Protein AF-A0A7X8KS10-F1 (afdb_monomer_lite)

Radius of gyration: 19.23 Å; chains: 1; bounding box: 60×36×43 Å

Sequence (120 aa):
NTGLTEDELAFYDALAENESAKEIMGDDILKQIARDLTEAIRKNLSIDWSIRASVQAKMKMIIKRLLKHYGYPPDKTPKAVEIVMEQAKLMCQNESSGVRYQYQLVKEELPKVAEKRENI

Structure (mmCIF, N/CA/C/O backbone):
data_AF-A0A7X8KS10-F1
#
_entry.id   AF-A0A7X8KS10-F1
#
loop_
_atom_site.group_PDB
_atom_site.id
_atom_site.type_symbol
_atom_site.label_atom_id
_atom_site.label_alt_id
_atom_site.label_comp_id
_atom_site.label_asym_id
_atom_site.label_entity_id
_atom_site.label_seq_id
_atom_site.pdbx_PDB_ins_code
_atom_site.Cartn_x
_atom_site.Cartn_y
_atom_site.Cartn_z
_atom_site.occupancy
_atom_site.B_iso_or_equiv
_atom_site.auth_seq_id
_atom_site.auth_comp_id
_atom_site.auth_asym_id
_atom_site.auth_atom_id
_atom_site.pdbx_PDB_model_num
ATOM 1 N N . ASN A 1 1 ? -6.970 -18.005 10.758 1.00 47.47 1 ASN A N 1
ATOM 2 C CA . ASN A 1 1 ? -6.704 -17.858 9.312 1.00 47.47 1 ASN A CA 1
ATOM 3 C C . ASN A 1 1 ? -7.285 -16.550 8.819 1.00 47.47 1 ASN A C 1
ATOM 5 O O . ASN A 1 1 ? -8.492 -16.457 8.673 1.00 47.47 1 ASN A O 1
ATOM 9 N N . THR A 1 2 ? -6.443 -15.537 8.615 1.00 56.72 2 THR A N 1
ATOM 10 C CA . THR A 1 2 ? -6.838 -14.200 8.130 1.00 56.72 2 THR A CA 1
ATOM 11 C C . THR A 1 2 ? -7.269 -14.194 6.659 1.00 56.72 2 THR A C 1
ATOM 13 O O . THR A 1 2 ? -7.858 -13.216 6.212 1.00 56.72 2 THR A O 1
ATOM 16 N N . GLY A 1 3 ? -7.030 -15.282 5.913 1.00 70.31 3 GLY A N 1
ATOM 17 C CA . GLY A 1 3 ? -7.413 -15.395 4.501 1.00 70.31 3 GLY A CA 1
ATOM 18 C C . GLY A 1 3 ? -6.674 -14.405 3.595 1.00 70.31 3 GLY A C 1
ATOM 19 O O . GLY A 1 3 ? -7.205 -14.047 2.546 1.00 70.31 3 GLY A O 1
ATOM 20 N N . LEU A 1 4 ? -5.504 -13.931 4.035 1.00 75.69 4 LEU A N 1
ATOM 21 C CA . LEU A 1 4 ? -4.601 -13.047 3.303 1.00 75.69 4 LEU A CA 1
ATOM 22 C C . LEU A 1 4 ? -3.306 -13.800 2.992 1.00 75.69 4 LEU A C 1
ATOM 24 O O . LEU A 1 4 ? -2.838 -14.597 3.808 1.00 75.69 4 LEU A O 1
ATOM 28 N N . THR A 1 5 ? -2.741 -13.537 1.821 1.00 79.38 5 THR A N 1
ATOM 29 C CA . THR A 1 5 ? -1.370 -13.917 1.457 1.00 79.38 5 THR A CA 1
ATOM 30 C C . THR A 1 5 ? -0.352 -13.066 2.223 1.00 79.38 5 THR A C 1
ATOM 32 O O . THR A 1 5 ? -0.715 -12.040 2.796 1.00 79.38 5 THR A O 1
ATOM 35 N N . GLU A 1 6 ? 0.922 -13.469 2.252 1.00 78.69 6 GLU A N 1
ATOM 36 C CA . GLU A 1 6 ? 1.977 -12.715 2.955 1.00 78.69 6 GLU A CA 1
ATOM 37 C C . GLU A 1 6 ? 2.085 -11.264 2.462 1.00 78.69 6 GLU A C 1
ATOM 39 O O . GLU A 1 6 ? 2.155 -10.346 3.276 1.00 78.69 6 GLU A O 1
ATOM 44 N N . ASP A 1 7 ? 1.994 -11.048 1.146 1.00 76.75 7 ASP A N 1
ATOM 45 C CA . ASP A 1 7 ? 2.013 -9.703 0.560 1.00 76.75 7 ASP A CA 1
ATOM 46 C C . ASP A 1 7 ? 0.807 -8.874 1.026 1.00 76.75 7 ASP A C 1
ATOM 48 O O . ASP A 1 7 ? 0.945 -7.732 1.457 1.00 76.75 7 ASP A O 1
ATOM 52 N N . GLU A 1 8 ? -0.394 -9.456 0.982 1.00 83.50 8 GLU A N 1
ATOM 53 C CA . GLU A 1 8 ? -1.624 -8.787 1.420 1.00 83.50 8 GLU A CA 1
ATOM 54 C C . GLU A 1 8 ? -1.610 -8.485 2.920 1.00 83.50 8 GLU A C 1
ATOM 56 O O . GLU A 1 8 ? -2.121 -7.448 3.338 1.00 83.50 8 GLU A O 1
ATOM 61 N N . LEU A 1 9 ? -1.015 -9.359 3.734 1.00 83.56 9 LEU A N 1
ATOM 62 C CA . LEU A 1 9 ? -0.855 -9.119 5.163 1.00 83.56 9 LEU A CA 1
ATOM 63 C C . LEU A 1 9 ? 0.094 -7.941 5.413 1.00 83.56 9 LEU A C 1
ATOM 65 O O . LEU A 1 9 ? -0.247 -7.057 6.193 1.00 83.56 9 LEU A O 1
ATOM 69 N N . ALA A 1 10 ? 1.213 -7.866 4.686 1.00 81.25 10 ALA A N 1
ATOM 70 C CA . ALA A 1 10 ? 2.153 -6.752 4.784 1.00 81.25 10 ALA A CA 1
ATOM 71 C C . ALA A 1 10 ? 1.509 -5.408 4.399 1.00 81.25 10 ALA A C 1
ATOM 73 O O . ALA A 1 10 ? 1.745 -4.393 5.056 1.00 81.25 10 ALA A O 1
ATOM 74 N N . PHE A 1 11 ? 0.654 -5.384 3.369 1.00 82.19 11 PHE A N 1
ATOM 75 C CA . PHE A 1 11 ? -0.104 -4.177 3.023 1.00 82.19 11 PHE A CA 1
ATOM 76 C C . PHE A 1 11 ? -1.192 -3.850 4.046 1.00 82.19 11 PHE A C 1
ATOM 78 O O . PHE A 1 11 ? -1.411 -2.677 4.341 1.00 82.19 11 PHE A O 1
ATOM 85 N N . TYR A 1 12 ? -1.869 -4.855 4.597 1.00 86.44 12 TYR A N 1
ATOM 86 C CA . TYR A 1 12 ? -2.843 -4.651 5.663 1.00 86.44 12 TYR A CA 1
ATOM 87 C C . TYR A 1 12 ? -2.182 -4.040 6.907 1.00 86.44 12 TYR A C 1
ATOM 89 O O . TYR A 1 12 ? -2.678 -3.032 7.406 1.00 86.44 12 TYR A O 1
ATOM 97 N N . ASP A 1 13 ? -1.041 -4.573 7.353 1.00 82.94 13 ASP A N 1
ATOM 98 C CA . ASP A 1 13 ? -0.306 -4.044 8.506 1.00 82.94 13 ASP A CA 1
ATOM 99 C C . ASP A 1 13 ? 0.188 -2.614 8.234 1.00 82.94 13 ASP A C 1
ATOM 101 O O . ASP A 1 13 ? -0.016 -1.725 9.058 1.00 82.94 13 ASP A O 1
ATOM 105 N N . ALA A 1 14 ? 0.707 -2.346 7.030 1.00 82.69 14 ALA A N 1
ATOM 106 C CA . ALA A 1 14 ? 1.116 -1.008 6.595 1.00 82.69 14 ALA A CA 1
ATOM 107 C C . ALA A 1 14 ? -0.020 0.035 6.623 1.00 82.69 14 ALA A C 1
ATOM 109 O O . ALA A 1 14 ? 0.207 1.217 6.897 1.00 82.69 14 ALA A O 1
ATOM 110 N N . LEU A 1 15 ? -1.248 -0.377 6.298 1.00 82.31 15 LEU A N 1
ATOM 111 C CA . LEU A 1 15 ? -2.424 0.493 6.358 1.00 82.31 15 LEU A CA 1
ATOM 112 C C . LEU A 1 15 ? -2.954 0.628 7.790 1.00 82.31 15 LEU A C 1
ATOM 114 O O . LEU A 1 15 ? -3.397 1.709 8.174 1.00 82.31 15 LEU A O 1
ATOM 118 N N . ALA A 1 16 ? -2.889 -0.447 8.576 1.00 82.00 16 ALA A N 1
ATOM 119 C CA . ALA A 1 16 ? -3.331 -0.488 9.964 1.00 82.00 16 ALA A CA 1
ATOM 120 C C . ALA A 1 16 ? -2.394 0.268 10.923 1.00 82.00 16 ALA A C 1
ATOM 122 O O . ALA A 1 16 ? -2.854 0.733 11.962 1.00 82.00 16 ALA A O 1
ATOM 123 N N . GLU A 1 17 ? -1.117 0.447 10.564 1.00 73.62 17 GLU A N 1
ATOM 124 C CA . GLU A 1 17 ? -0.141 1.248 11.321 1.00 73.62 17 GLU A CA 1
ATOM 125 C C . GLU A 1 17 ? -0.547 2.728 11.417 1.00 73.62 17 GLU A C 1
ATOM 127 O O . GLU A 1 17 ? -0.183 3.434 12.356 1.00 73.62 17 GLU A O 1
ATOM 132 N N . ASN A 1 18 ? -1.394 3.204 10.499 1.00 71.56 18 ASN A N 1
ATOM 133 C CA . ASN A 1 18 ? -2.172 4.407 10.759 1.00 71.56 18 ASN A CA 1
ATOM 134 C C . ASN A 1 18 ? -3.297 4.043 11.737 1.00 71.56 18 ASN A C 1
ATOM 136 O O . ASN A 1 18 ? -4.399 3.722 11.298 1.00 71.56 18 ASN A O 1
ATOM 140 N N . GLU A 1 19 ? -3.029 4.115 13.046 1.00 65.56 19 GLU A N 1
ATOM 141 C CA . GLU A 1 19 ? -3.935 3.685 14.134 1.00 65.56 19 GLU A CA 1
ATOM 142 C C . GLU A 1 19 ? -5.393 4.112 13.909 1.00 65.56 19 GLU A C 1
ATOM 144 O O . GLU A 1 19 ? -6.336 3.332 14.026 1.00 65.56 19 GLU A O 1
ATOM 149 N N . SER A 1 20 ? -5.581 5.342 13.449 1.00 68.06 20 SER A N 1
ATOM 150 C CA . SER A 1 20 ? -6.898 5.932 13.254 1.00 68.06 20 SER A CA 1
ATOM 151 C C . SER A 1 20 ? -7.512 5.655 11.871 1.00 68.06 20 SER A C 1
ATOM 153 O O . SER A 1 20 ? -8.598 6.135 11.582 1.00 68.06 20 SER A O 1
ATOM 155 N N . ALA A 1 21 ? -6.846 4.934 10.967 1.00 70.12 21 ALA A N 1
ATOM 156 C CA . ALA A 1 21 ? -7.459 4.397 9.747 1.00 70.12 21 ALA A CA 1
ATOM 157 C C . ALA A 1 21 ? -8.252 3.119 10.052 1.00 70.12 21 ALA A C 1
ATOM 159 O O . ALA A 1 21 ? -9.354 2.942 9.532 1.00 70.12 21 ALA A O 1
ATOM 160 N N . LYS A 1 22 ? -7.738 2.276 10.956 1.00 72.31 22 LYS A N 1
ATOM 161 C CA . LYS A 1 22 ? -8.415 1.054 11.399 1.00 72.31 22 LYS A CA 1
ATOM 162 C C . LYS A 1 22 ? -9.715 1.346 12.140 1.00 72.31 22 LYS A C 1
ATOM 164 O O . LYS A 1 22 ? -10.728 0.712 11.856 1.00 72.31 22 LYS A O 1
ATOM 169 N N . GLU A 1 23 ? -9.702 2.339 13.024 1.00 73.31 23 GLU A N 1
ATOM 170 C CA . GLU A 1 23 ? -10.895 2.758 13.769 1.00 73.31 23 GLU A CA 1
ATOM 171 C C . GLU A 1 23 ? -11.982 3.369 12.870 1.00 73.31 23 GLU A C 1
ATOM 173 O O . GLU A 1 23 ? -13.167 3.199 13.138 1.00 73.31 23 GLU A O 1
ATOM 178 N N . ILE A 1 24 ? -11.591 4.060 11.793 1.00 75.25 24 ILE A N 1
ATOM 179 C CA . ILE A 1 24 ? -12.525 4.768 10.902 1.00 75.25 24 ILE A CA 1
ATOM 180 C C . ILE A 1 24 ? -13.102 3.844 9.823 1.00 75.25 24 ILE A C 1
ATOM 182 O O . ILE A 1 24 ? -14.282 3.944 9.499 1.00 75.25 24 ILE A O 1
ATOM 186 N N . MET A 1 25 ? -12.278 2.978 9.230 1.00 79.62 25 MET A N 1
ATOM 187 C CA . MET A 1 25 ? -12.665 2.192 8.049 1.00 79.62 25 MET A CA 1
ATOM 188 C C . MET A 1 25 ? -13.094 0.765 8.391 1.00 79.62 25 MET A C 1
ATOM 190 O O . MET A 1 25 ? -13.832 0.149 7.625 1.00 79.62 25 MET A O 1
ATOM 194 N N . GLY A 1 26 ? -12.652 0.242 9.535 1.00 83.62 26 GLY A N 1
ATOM 195 C CA . GLY A 1 26 ? -12.888 -1.141 9.919 1.00 83.62 26 GLY A CA 1
ATOM 196 C C . GLY A 1 26 ? -11.962 -2.139 9.216 1.00 83.62 26 GLY A C 1
ATOM 197 O O . GLY A 1 26 ? -11.359 -1.880 8.172 1.00 83.62 26 GLY A O 1
ATOM 198 N N . ASP A 1 27 ? -11.850 -3.315 9.829 1.00 82.25 27 ASP A N 1
ATOM 199 C CA . ASP A 1 27 ? -10.896 -4.364 9.458 1.00 82.25 27 ASP A CA 1
ATOM 200 C C . ASP A 1 27 ? -11.182 -4.957 8.063 1.00 82.25 27 ASP A C 1
ATOM 202 O O . ASP A 1 27 ? -10.261 -5.177 7.277 1.00 82.25 27 ASP A O 1
ATOM 206 N N . ASP A 1 28 ? -12.459 -5.143 7.712 1.00 84.50 28 ASP A N 1
ATOM 207 C CA . ASP A 1 28 ? -12.878 -5.698 6.419 1.00 84.50 28 ASP A CA 1
ATOM 208 C C . ASP A 1 28 ? -12.519 -4.793 5.233 1.00 84.50 28 ASP A C 1
ATOM 210 O O . ASP A 1 28 ? -12.049 -5.276 4.200 1.00 84.50 28 ASP A O 1
ATOM 214 N N . ILE A 1 29 ? -12.670 -3.473 5.385 1.00 85.94 29 ILE A N 1
ATOM 215 C CA . ILE A 1 29 ? -12.311 -2.513 4.335 1.00 85.94 29 ILE A CA 1
ATOM 216 C C . ILE A 1 29 ? -10.795 -2.461 4.154 1.00 85.94 29 ILE A C 1
ATOM 218 O O . ILE A 1 29 ? -10.318 -2.479 3.022 1.00 85.94 29 ILE A O 1
ATOM 222 N N . LEU A 1 30 ? -10.021 -2.465 5.244 1.00 85.12 30 LEU A N 1
ATOM 223 C CA . LEU A 1 30 ? -8.558 -2.500 5.162 1.00 85.12 30 LEU A CA 1
ATOM 224 C C . LEU A 1 30 ? -8.049 -3.765 4.465 1.00 85.12 30 LEU A C 1
ATOM 226 O O . LEU A 1 30 ? -7.159 -3.685 3.619 1.00 85.12 30 LEU A O 1
ATOM 230 N N . LYS A 1 31 ? -8.646 -4.922 4.764 1.00 87.50 31 LYS A N 1
ATOM 231 C CA . LYS A 1 31 ? -8.348 -6.184 4.073 1.00 87.50 31 LYS A CA 1
ATOM 232 C C . LYS A 1 31 ? -8.667 -6.113 2.585 1.00 87.50 31 LYS A C 1
ATOM 234 O O . LYS A 1 31 ? -7.879 -6.598 1.775 1.00 87.50 31 LYS A O 1
ATOM 239 N N . GLN A 1 32 ? -9.795 -5.50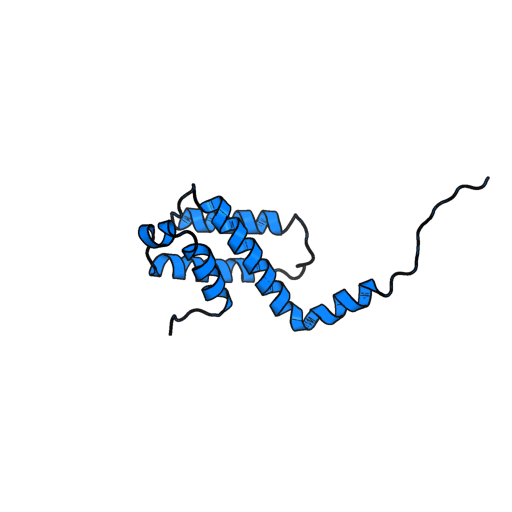7 2.216 1.00 88.19 32 GLN A N 1
ATOM 240 C CA . GLN A 1 32 ? -10.159 -5.341 0.811 1.00 88.19 32 GLN A CA 1
ATOM 241 C C . GLN A 1 32 ? -9.182 -4.409 0.083 1.00 88.19 32 GLN A C 1
ATOM 243 O O . GLN A 1 32 ? -8.711 -4.747 -0.999 1.00 88.19 32 GLN A O 1
ATOM 248 N N . ILE A 1 33 ? -8.805 -3.286 0.704 1.00 87.75 33 ILE A N 1
ATOM 249 C CA . ILE A 1 33 ? -7.790 -2.374 0.162 1.00 87.75 33 ILE A CA 1
ATOM 250 C C . ILE A 1 33 ? -6.468 -3.117 -0.041 1.00 87.75 33 ILE A C 1
ATOM 252 O O . ILE A 1 33 ? -5.849 -2.965 -1.089 1.00 87.75 33 ILE A O 1
ATOM 256 N N . ALA A 1 34 ? -6.036 -3.927 0.928 1.00 87.69 34 ALA A N 1
ATOM 257 C CA . ALA A 1 34 ? -4.794 -4.686 0.830 1.00 87.69 34 ALA A CA 1
ATOM 258 C C . ALA A 1 34 ? -4.805 -5.680 -0.345 1.00 87.69 34 ALA A C 1
ATOM 260 O O . ALA A 1 34 ? -3.850 -5.715 -1.119 1.00 87.69 34 ALA A O 1
ATOM 261 N N . ARG A 1 35 ? -5.903 -6.424 -0.532 1.00 88.50 35 ARG A N 1
ATOM 262 C CA . ARG A 1 35 ? -6.092 -7.342 -1.673 1.00 88.50 35 ARG A CA 1
ATOM 263 C C . ARG A 1 35 ? -6.028 -6.613 -3.009 1.00 88.50 35 ARG A C 1
ATOM 265 O O . ARG A 1 35 ? -5.248 -6.984 -3.888 1.00 88.50 35 ARG A O 1
ATOM 272 N N . ASP A 1 36 ? -6.792 -5.534 -3.136 1.00 88.19 36 ASP A N 1
ATOM 273 C CA . ASP A 1 36 ? -6.845 -4.747 -4.363 1.00 88.19 36 ASP A CA 1
ATOM 274 C C . ASP A 1 36 ? -5.508 -4.049 -4.653 1.00 88.19 36 ASP A C 1
ATOM 276 O O . ASP A 1 36 ? -5.118 -3.922 -5.815 1.00 88.19 36 ASP A O 1
ATOM 280 N N . LEU A 1 37 ? -4.779 -3.609 -3.619 1.00 85.00 37 LEU A N 1
ATOM 281 C CA . LEU A 1 37 ? -3.429 -3.062 -3.759 1.00 85.00 37 LEU A CA 1
ATOM 282 C C . LEU A 1 37 ? -2.467 -4.115 -4.294 1.00 85.00 37 LEU A C 1
ATOM 284 O O . LEU A 1 37 ? -1.775 -3.835 -5.272 1.00 85.00 37 LEU A O 1
ATOM 288 N N . THR A 1 38 ? -2.443 -5.313 -3.707 1.00 84.94 38 THR A N 1
ATOM 289 C CA . THR A 1 38 ? -1.592 -6.412 -4.178 1.00 84.94 38 THR A CA 1
ATOM 290 C C . THR A 1 38 ? -1.897 -6.744 -5.634 1.00 84.94 38 THR A C 1
ATOM 292 O O . THR A 1 38 ? -0.982 -6.844 -6.453 1.00 84.94 38 THR A O 1
ATOM 295 N N . GLU A 1 39 ? -3.175 -6.854 -5.998 1.00 85.25 39 GLU A N 1
ATOM 296 C CA . GLU A 1 39 ? -3.579 -7.153 -7.371 1.00 85.25 39 GLU A CA 1
ATOM 297 C C . GLU A 1 39 ? -3.210 -6.019 -8.342 1.00 85.25 39 GLU A C 1
ATOM 299 O O . GLU A 1 39 ? -2.658 -6.268 -9.418 1.00 85.25 39 GLU A O 1
ATOM 304 N N . ALA A 1 40 ? -3.466 -4.763 -7.966 1.00 82.69 40 ALA A N 1
ATOM 305 C CA . ALA A 1 40 ? -3.125 -3.598 -8.774 1.00 82.69 40 ALA A CA 1
ATOM 306 C C . ALA A 1 40 ? -1.610 -3.467 -8.969 1.00 82.69 40 ALA A C 1
ATOM 308 O O . ALA A 1 40 ? -1.165 -3.121 -10.068 1.00 82.69 40 ALA A O 1
ATOM 309 N N . ILE A 1 41 ? -0.821 -3.760 -7.932 1.00 77.19 41 ILE A N 1
ATOM 310 C CA . ILE A 1 41 ? 0.639 -3.787 -7.991 1.00 77.19 41 ILE A CA 1
ATOM 311 C C . ILE A 1 41 ? 1.077 -4.912 -8.929 1.00 77.19 41 ILE A C 1
ATOM 313 O O . ILE A 1 41 ? 1.691 -4.601 -9.945 1.00 77.19 41 ILE A O 1
ATOM 317 N N . ARG A 1 42 ? 0.664 -6.167 -8.708 1.00 77.44 42 ARG A N 1
ATOM 318 C CA . ARG A 1 42 ? 0.989 -7.314 -9.583 1.00 77.44 42 ARG A CA 1
ATOM 319 C C . ARG A 1 42 ? 0.640 -7.070 -11.054 1.00 77.44 42 ARG A C 1
ATOM 321 O O . ARG A 1 42 ? 1.452 -7.346 -11.929 1.00 77.44 42 ARG A O 1
ATOM 328 N N . LYS A 1 43 ? -0.519 -6.470 -11.346 1.00 76.69 43 LYS A N 1
ATOM 329 C CA . LYS A 1 43 ? -0.929 -6.111 -12.719 1.00 76.69 43 LYS A CA 1
ATOM 330 C C . LYS A 1 43 ? -0.068 -5.016 -13.357 1.00 76.69 43 LYS A C 1
ATOM 332 O O . LYS A 1 43 ? 0.040 -4.964 -14.579 1.00 76.69 43 LYS A O 1
ATOM 337 N N . ASN A 1 44 ? 0.506 -4.114 -12.558 1.00 68.25 44 ASN A N 1
ATOM 338 C CA . ASN A 1 44 ? 1.348 -3.013 -13.040 1.00 68.25 44 ASN A CA 1
ATOM 339 C C . ASN A 1 44 ? 2.853 -3.296 -12.919 1.00 68.25 44 ASN A C 1
ATOM 341 O O . ASN A 1 44 ? 3.649 -2.516 -13.446 1.00 68.25 44 ASN A O 1
ATOM 345 N N . LEU A 1 45 ? 3.241 -4.405 -12.284 1.00 63.59 45 LEU A N 1
ATOM 346 C CA . LEU A 1 45 ? 4.586 -4.974 -12.287 1.00 63.59 45 LEU A CA 1
ATOM 347 C C . LEU A 1 45 ? 4.876 -5.620 -13.651 1.00 63.59 45 LEU A C 1
ATOM 349 O O . LEU A 1 45 ? 5.118 -6.814 -13.773 1.00 63.59 45 LEU A O 1
ATOM 353 N N . SER A 1 46 ? 4.831 -4.829 -14.724 1.00 53.75 46 SER A N 1
ATOM 354 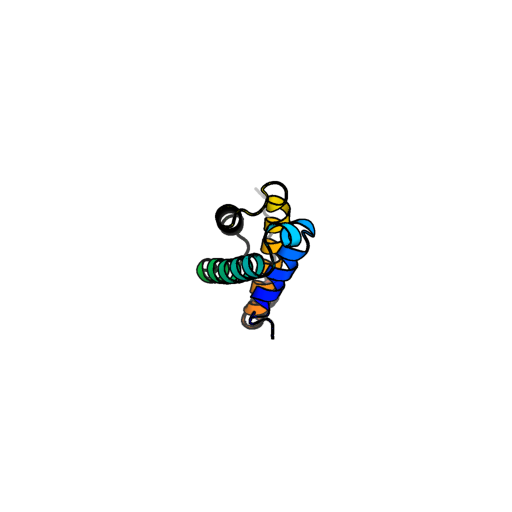C CA . SER A 1 46 ? 5.452 -5.243 -15.979 1.00 53.75 46 SER A CA 1
ATOM 355 C C . SER A 1 46 ? 6.967 -5.218 -15.797 1.00 53.75 46 SER A C 1
ATOM 357 O O . SER A 1 46 ? 7.514 -4.251 -15.268 1.00 53.75 46 SER A O 1
ATOM 359 N N . ILE A 1 47 ? 7.585 -6.322 -16.209 1.00 48.25 47 ILE A N 1
ATOM 360 C CA . ILE A 1 47 ? 8.999 -6.703 -16.157 1.00 48.25 47 ILE A CA 1
ATOM 361 C C . ILE A 1 47 ? 9.905 -5.542 -16.593 1.00 48.25 47 ILE A C 1
ATOM 363 O O . ILE A 1 47 ? 10.254 -5.420 -17.756 1.00 48.25 47 ILE A O 1
ATOM 367 N N . ASP A 1 48 ? 10.217 -4.645 -15.665 1.00 54.69 48 ASP A N 1
ATOM 368 C CA . ASP A 1 48 ? 11.375 -3.749 -15.691 1.00 54.69 48 ASP A CA 1
ATOM 369 C C . ASP A 1 48 ? 11.414 -2.984 -14.369 1.00 54.69 48 ASP A C 1
ATOM 371 O O . ASP A 1 48 ? 11.218 -1.770 -14.255 1.00 54.69 48 ASP A O 1
ATOM 375 N N . TRP A 1 49 ? 11.624 -3.749 -13.304 1.00 57.12 49 TRP A N 1
ATOM 376 C CA . TRP A 1 49 ? 11.624 -3.235 -11.944 1.00 57.12 49 TRP A CA 1
ATOM 377 C C . TRP A 1 49 ? 12.986 -2.640 -11.523 1.00 57.12 49 TRP A C 1
ATOM 379 O O . TRP A 1 49 ? 13.240 -2.354 -10.354 1.00 57.12 49 TRP A O 1
ATOM 389 N N . SER A 1 50 ? 13.849 -2.338 -12.499 1.00 52.84 50 SER A N 1
ATOM 390 C CA . SER A 1 50 ? 15.057 -1.532 -12.310 1.00 52.84 50 SER A CA 1
ATOM 391 C C . SER A 1 50 ? 14.720 -0.029 -12.307 1.00 52.84 50 SER A C 1
ATOM 393 O O . SER A 1 50 ? 15.005 0.700 -13.253 1.00 52.84 50 SER A O 1
ATOM 395 N N . ILE A 1 51 ? 14.080 0.432 -11.226 1.00 57.12 51 ILE A N 1
ATOM 396 C CA . ILE A 1 51 ? 14.112 1.813 -10.695 1.00 57.12 51 ILE A CA 1
ATOM 397 C C . ILE A 1 51 ? 14.064 2.940 -11.755 1.00 57.12 51 ILE A C 1
ATOM 399 O O . ILE A 1 51 ? 14.960 3.780 -11.843 1.00 57.12 51 ILE A O 1
ATOM 403 N N . ARG A 1 52 ? 12.975 3.042 -12.527 1.00 64.44 52 ARG A N 1
ATOM 404 C CA . ARG A 1 52 ? 12.649 4.290 -13.246 1.00 64.44 52 ARG A CA 1
ATOM 405 C C . ARG A 1 52 ? 11.648 5.117 -12.441 1.00 64.44 52 ARG A C 1
ATOM 407 O O . ARG A 1 52 ? 10.593 4.613 -12.055 1.00 64.44 52 ARG A O 1
ATOM 414 N N . ALA A 1 53 ? 11.953 6.400 -12.227 1.00 71.38 53 ALA A N 1
ATOM 415 C CA . ALA A 1 53 ? 11.106 7.348 -11.485 1.00 71.38 53 ALA A CA 1
ATOM 416 C C . ALA A 1 53 ? 9.666 7.410 -12.038 1.00 71.38 53 ALA A C 1
ATOM 418 O O . ALA A 1 53 ? 8.709 7.258 -11.286 1.00 71.38 53 ALA A O 1
ATOM 419 N N . SER A 1 54 ? 9.523 7.513 -13.361 1.00 73.19 54 SER A N 1
ATOM 420 C CA . SER A 1 54 ? 8.823 6.498 -14.154 1.00 73.19 54 SER A CA 1
ATOM 421 C C . SER A 1 54 ? 7.631 5.752 -13.542 1.00 73.19 54 SER A C 1
ATOM 423 O O . SER A 1 54 ? 6.515 6.244 -13.351 1.00 73.19 54 SER A O 1
ATOM 425 N N . VAL A 1 55 ? 7.928 4.486 -13.273 1.00 74.00 55 VAL A N 1
ATOM 426 C CA . VAL A 1 55 ? 7.042 3.460 -12.739 1.00 74.00 55 VAL A CA 1
ATOM 427 C C . VAL A 1 55 ? 6.634 3.797 -11.309 1.00 74.00 55 VAL A C 1
ATOM 429 O O . VAL A 1 55 ? 5.474 3.613 -10.954 1.00 74.00 55 VAL A O 1
ATOM 432 N N . GLN A 1 56 ? 7.535 4.376 -10.505 1.00 76.44 56 GLN A N 1
ATOM 433 C CA . GLN A 1 56 ? 7.214 4.787 -9.134 1.00 76.44 56 GLN A CA 1
ATOM 434 C C . GLN A 1 56 ? 6.141 5.880 -9.100 1.00 76.44 56 GLN A C 1
ATOM 436 O O . GLN A 1 56 ? 5.232 5.827 -8.275 1.00 76.44 56 GLN A O 1
ATOM 441 N N . ALA A 1 57 ? 6.206 6.859 -10.004 1.00 82.62 57 ALA A N 1
ATOM 442 C CA . ALA A 1 57 ? 5.196 7.906 -10.114 1.00 82.62 57 ALA A CA 1
ATOM 443 C C . ALA A 1 57 ? 3.835 7.322 -10.522 1.00 82.62 57 ALA A C 1
ATOM 445 O O . ALA A 1 57 ? 2.815 7.655 -9.913 1.00 82.62 57 ALA A O 1
ATOM 446 N N . LYS A 1 58 ? 3.824 6.394 -11.490 1.00 79.81 58 LYS A N 1
ATOM 447 C CA . LYS A 1 58 ? 2.610 5.678 -11.907 1.00 79.81 58 LYS A CA 1
ATOM 448 C C . LYS A 1 58 ? 2.024 4.845 -10.760 1.00 79.81 58 LYS A C 1
ATOM 450 O O . LYS A 1 58 ? 0.825 4.918 -10.508 1.00 79.81 58 LYS A O 1
ATOM 455 N N . MET A 1 59 ? 2.861 4.122 -10.020 1.00 81.44 59 MET A N 1
ATOM 456 C CA . MET A 1 59 ? 2.442 3.297 -8.885 1.00 81.44 59 MET A CA 1
ATOM 457 C C . MET A 1 59 ? 1.877 4.154 -7.746 1.00 81.44 59 MET A C 1
ATOM 459 O O . MET A 1 59 ? 0.764 3.904 -7.293 1.00 81.44 59 MET A O 1
ATOM 463 N N . LYS A 1 60 ? 2.551 5.252 -7.376 1.00 85.19 60 LYS A N 1
ATOM 464 C CA . LYS A 1 60 ? 2.025 6.236 -6.411 1.00 85.19 60 LYS A CA 1
ATOM 465 C C . LYS A 1 60 ? 0.665 6.791 -6.835 1.00 85.19 60 LYS A C 1
ATOM 467 O O . LYS A 1 60 ? -0.206 6.983 -5.992 1.00 85.19 60 LYS A O 1
ATOM 472 N N . MET A 1 61 ? 0.469 7.058 -8.126 1.00 86.94 61 MET A N 1
ATOM 473 C CA . MET A 1 61 ? -0.810 7.542 -8.649 1.00 86.94 61 MET A CA 1
ATOM 474 C C . MET A 1 61 ? -1.921 6.492 -8.522 1.00 86.94 61 MET A C 1
ATOM 476 O O . MET A 1 61 ? -3.036 6.844 -8.138 1.00 86.94 61 MET A O 1
ATOM 480 N N . ILE A 1 62 ? -1.623 5.223 -8.811 1.00 85.50 62 ILE A N 1
ATOM 481 C CA . ILE A 1 62 ? -2.571 4.107 -8.670 1.00 85.50 62 ILE A CA 1
ATOM 482 C C . ILE A 1 62 ? -2.959 3.920 -7.202 1.00 85.50 62 ILE A C 1
ATOM 484 O O . ILE A 1 62 ? -4.148 3.932 -6.894 1.00 85.50 62 ILE A O 1
ATOM 488 N N . ILE A 1 63 ? -1.976 3.856 -6.297 1.00 85.75 63 ILE A N 1
ATOM 489 C CA . ILE A 1 63 ? -2.209 3.707 -4.853 1.00 85.75 63 ILE A CA 1
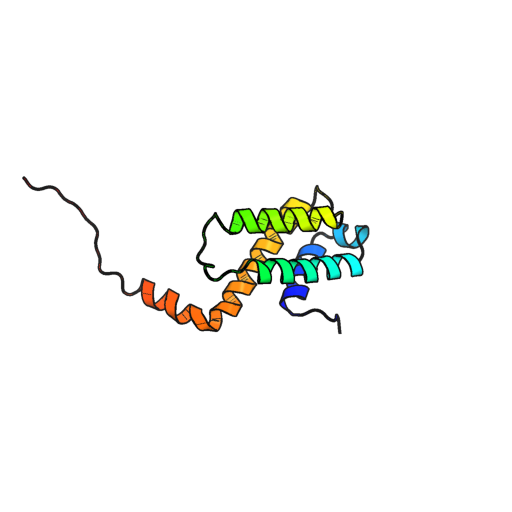ATOM 490 C C . ILE A 1 63 ? -3.087 4.855 -4.341 1.00 85.75 63 ILE A C 1
ATOM 492 O O . ILE A 1 63 ? -4.106 4.619 -3.700 1.00 85.75 63 ILE A O 1
ATOM 496 N N . LYS A 1 64 ? -2.765 6.109 -4.694 1.00 88.38 64 LYS A N 1
ATOM 497 C CA . LYS A 1 64 ? -3.580 7.276 -4.310 1.00 88.38 64 LYS A CA 1
ATOM 498 C C . LYS A 1 64 ? -5.017 7.192 -4.821 1.00 88.38 64 LYS A C 1
ATOM 500 O O . LYS A 1 64 ? -5.939 7.565 -4.100 1.00 88.38 64 LYS A O 1
ATOM 505 N N . ARG A 1 65 ? -5.221 6.744 -6.065 1.00 89.25 65 ARG A N 1
ATOM 506 C CA . ARG A 1 65 ? -6.567 6.580 -6.638 1.00 89.25 65 ARG A CA 1
ATOM 507 C C . ARG A 1 65 ? -7.365 5.514 -5.896 1.00 89.25 65 ARG A C 1
ATOM 509 O O . ARG A 1 65 ? -8.542 5.738 -5.637 1.00 89.25 65 ARG A O 1
ATOM 516 N N . LEU A 1 66 ? -6.720 4.409 -5.540 1.00 88.19 66 LEU A N 1
ATOM 517 C CA . LEU A 1 66 ? -7.340 3.294 -4.837 1.00 88.19 66 LEU A CA 1
ATOM 518 C C . LEU A 1 66 ? -7.717 3.689 -3.404 1.00 88.19 66 LEU A C 1
ATOM 520 O O . LEU A 1 66 ? -8.879 3.583 -3.034 1.00 88.19 66 LEU A O 1
ATOM 524 N N . LEU A 1 67 ? -6.795 4.291 -2.649 1.00 87.38 67 LEU A N 1
ATOM 525 C CA . LEU A 1 67 ? -7.080 4.826 -1.312 1.00 87.38 67 LEU A CA 1
ATOM 526 C C . LEU A 1 67 ? -8.239 5.835 -1.329 1.00 87.38 67 LEU A C 1
ATOM 528 O O . LEU A 1 67 ? -9.141 5.762 -0.498 1.00 87.38 67 LEU A O 1
ATOM 532 N N . LYS A 1 68 ? -8.270 6.732 -2.323 1.00 87.75 68 LYS A N 1
ATOM 533 C CA . LYS A 1 68 ? -9.372 7.688 -2.491 1.00 87.75 68 LYS A CA 1
ATOM 534 C C . LYS A 1 68 ? -10.706 7.000 -2.800 1.00 87.75 68 LYS A C 1
ATOM 536 O O . LYS A 1 68 ? -11.734 7.458 -2.314 1.00 87.75 68 LYS A O 1
ATOM 541 N N . HIS A 1 69 ? -10.702 5.940 -3.608 1.00 87.56 69 HIS A N 1
ATOM 542 C CA . HIS A 1 69 ? -11.913 5.191 -3.948 1.00 87.56 69 HIS A CA 1
ATOM 543 C C . HIS A 1 69 ? -12.564 4.567 -2.709 1.00 87.56 69 HIS A C 1
ATOM 545 O O . HIS A 1 69 ? -13.778 4.645 -2.555 1.00 87.56 69 HIS A O 1
ATOM 551 N N . TYR A 1 70 ? -11.745 4.040 -1.799 1.00 85.00 70 TYR A N 1
ATOM 552 C CA . TYR A 1 70 ? -12.197 3.43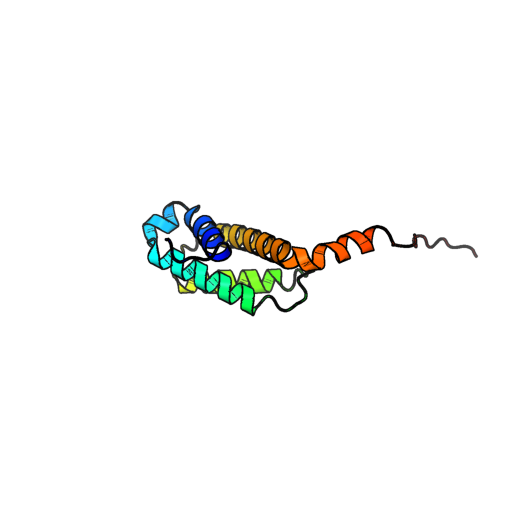8 -0.546 1.00 85.00 70 TYR A CA 1
ATOM 553 C C . TYR A 1 70 ? -12.488 4.446 0.577 1.00 85.00 70 TYR A C 1
ATOM 555 O O . TYR A 1 70 ? -12.881 4.045 1.667 1.00 85.00 70 TYR A O 1
ATOM 563 N N . GLY A 1 71 ? -12.306 5.748 0.338 1.00 82.94 71 GLY A N 1
ATOM 564 C CA . GLY A 1 71 ? -12.547 6.781 1.348 1.00 82.94 71 GLY A CA 1
ATOM 565 C C . GLY A 1 71 ? -11.456 6.876 2.417 1.00 82.94 71 GLY A C 1
ATOM 566 O O . GLY A 1 71 ? -11.723 7.357 3.516 1.00 82.94 71 GLY A O 1
ATOM 567 N N . TYR A 1 72 ? -10.231 6.434 2.113 1.00 83.19 72 TYR A N 1
ATOM 568 C CA . TYR A 1 72 ? -9.107 6.544 3.041 1.00 83.19 72 TYR A CA 1
ATOM 569 C C . TYR A 1 72 ? -8.836 8.020 3.393 1.00 83.19 72 TYR A C 1
ATOM 571 O O . TYR A 1 72 ? -8.836 8.865 2.486 1.00 83.19 72 TYR A O 1
ATOM 579 N N . PRO A 1 73 ? -8.573 8.355 4.671 1.00 81.25 73 PRO A N 1
ATOM 580 C CA . PRO A 1 73 ? -8.406 9.740 5.097 1.00 81.25 73 PRO A CA 1
ATOM 581 C C . PRO A 1 73 ? -7.300 10.469 4.304 1.00 81.25 73 PRO A C 1
ATOM 583 O O . PRO A 1 73 ? -6.172 9.962 4.190 1.00 81.25 73 PRO A O 1
ATOM 586 N N . PRO A 1 74 ? -7.581 11.650 3.720 1.00 78.75 74 PRO A N 1
ATOM 587 C CA . PRO A 1 74 ? -6.620 12.373 2.885 1.00 78.75 74 PRO A CA 1
ATOM 588 C C . PRO A 1 74 ? -5.388 12.846 3.670 1.00 78.75 74 PRO A C 1
ATOM 590 O O . PRO A 1 74 ? -4.308 12.950 3.094 1.00 78.75 74 PRO A O 1
ATOM 593 N N . ASP A 1 75 ? -5.532 13.073 4.974 1.00 83.25 75 ASP A N 1
ATOM 594 C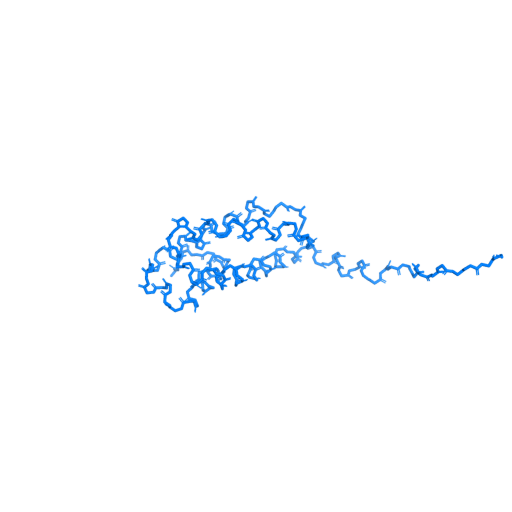 CA . ASP A 1 75 ? -4.473 13.400 5.933 1.00 83.25 75 ASP A CA 1
ATOM 595 C C . ASP A 1 75 ? -3.468 12.251 6.121 1.00 83.25 75 ASP A C 1
ATOM 597 O O . ASP A 1 75 ? -2.267 12.493 6.229 1.00 83.25 75 ASP A O 1
ATOM 601 N N . LYS A 1 76 ? -3.929 10.995 6.056 1.00 80.62 76 LYS A N 1
ATOM 602 C CA . LYS A 1 76 ? -3.090 9.788 6.226 1.00 80.62 76 LYS A CA 1
ATOM 603 C C . LYS A 1 76 ? -2.635 9.173 4.910 1.00 80.62 76 LYS A C 1
ATOM 605 O O . LYS A 1 76 ? -1.716 8.355 4.879 1.00 80.62 76 LYS A O 1
ATOM 610 N N . THR A 1 77 ? -3.256 9.576 3.804 1.00 82.69 77 THR A N 1
ATOM 611 C CA . THR A 1 77 ? -2.937 9.087 2.458 1.00 82.69 77 THR A CA 1
ATOM 612 C C . THR A 1 77 ? -1.447 9.229 2.102 1.00 82.69 77 THR A C 1
ATOM 614 O O . THR A 1 77 ? -0.892 8.272 1.564 1.00 82.69 77 THR A O 1
ATOM 617 N N . PRO A 1 78 ? -0.746 10.351 2.381 1.00 85.19 78 PRO A N 1
ATOM 618 C CA . PRO A 1 78 ? 0.669 10.490 2.033 1.00 85.19 78 PRO A CA 1
ATOM 619 C C . PRO A 1 78 ? 1.550 9.441 2.712 1.00 85.19 78 PRO A C 1
ATOM 621 O O . PRO A 1 78 ? 2.399 8.847 2.048 1.00 85.19 78 PRO A O 1
ATOM 624 N N . LYS A 1 79 ? 1.311 9.181 4.005 1.00 84.38 79 LYS A N 1
ATOM 625 C CA . LYS A 1 79 ? 2.083 8.207 4.777 1.00 84.38 79 LYS A CA 1
ATOM 626 C C . LYS A 1 79 ? 1.770 6.778 4.344 1.00 84.38 79 LYS A C 1
ATOM 628 O O . LYS A 1 79 ? 2.693 6.014 4.091 1.00 84.38 79 LYS A O 1
ATOM 633 N N . ALA A 1 80 ? 0.492 6.451 4.151 1.00 83.62 80 ALA A N 1
ATOM 634 C CA . ALA A 1 80 ? 0.076 5.147 3.634 1.00 83.62 80 ALA A CA 1
ATOM 635 C C . ALA A 1 80 ? 0.712 4.840 2.266 1.00 83.62 80 ALA A C 1
ATOM 637 O O . ALA A 1 80 ? 1.232 3.751 2.049 1.00 83.62 80 ALA A O 1
ATOM 638 N N . VAL A 1 81 ? 0.743 5.819 1.354 1.00 86.25 81 VAL A N 1
ATOM 639 C CA . VAL A 1 81 ? 1.379 5.660 0.034 1.00 86.25 81 VAL A CA 1
ATOM 640 C C . VAL A 1 81 ? 2.880 5.390 0.154 1.00 86.25 81 VAL A C 1
ATOM 642 O O . VAL A 1 81 ? 3.413 4.616 -0.636 1.00 86.25 81 VAL A O 1
ATOM 645 N N . GLU A 1 82 ? 3.571 6.030 1.096 1.00 84.56 82 GLU A N 1
ATOM 646 C CA . GLU A 1 82 ? 5.002 5.809 1.328 1.00 84.56 82 GLU A CA 1
ATOM 647 C C . GLU A 1 82 ? 5.281 4.384 1.816 1.00 84.56 82 GLU A C 1
ATOM 649 O O . GLU A 1 82 ? 6.093 3.693 1.201 1.00 84.56 82 GLU A O 1
ATOM 654 N N . ILE A 1 83 ? 4.551 3.927 2.838 1.00 83.94 83 ILE A N 1
ATOM 655 C CA . ILE A 1 83 ? 4.728 2.592 3.426 1.00 83.94 83 ILE A CA 1
ATOM 656 C C . ILE A 1 83 ? 4.380 1.504 2.400 1.00 83.94 83 ILE A C 1
ATOM 658 O O . ILE A 1 83 ? 5.161 0.581 2.182 1.00 83.94 83 ILE A O 1
ATOM 662 N N . VAL A 1 84 ? 3.259 1.641 1.681 1.00 83.00 84 VAL A N 1
ATOM 663 C CA . VAL A 1 84 ? 2.867 0.700 0.612 1.00 83.00 84 VAL A CA 1
ATOM 664 C C . VAL A 1 84 ? 3.926 0.655 -0.492 1.00 83.00 84 VAL A C 1
ATOM 666 O O . VAL A 1 84 ? 4.230 -0.410 -1.022 1.00 83.00 84 VAL A O 1
ATOM 669 N N . MET A 1 85 ? 4.532 1.792 -0.837 1.00 81.44 85 MET A N 1
ATOM 670 C CA . MET A 1 85 ? 5.594 1.837 -1.842 1.00 81.44 85 MET A CA 1
ATOM 671 C C . MET A 1 85 ? 6.893 1.177 -1.352 1.00 81.44 85 MET A C 1
ATOM 673 O O . MET A 1 85 ? 7.662 0.680 -2.172 1.00 81.44 85 MET A O 1
ATOM 677 N N . GLU A 1 86 ? 7.163 1.169 -0.048 1.00 81.06 86 GLU A N 1
ATOM 678 C CA . GLU A 1 86 ? 8.283 0.441 0.554 1.00 81.06 86 GLU A CA 1
ATOM 679 C C . GLU A 1 86 ? 8.024 -1.070 0.599 1.00 81.06 86 GLU A C 1
ATOM 681 O O . GLU A 1 86 ? 8.869 -1.841 0.150 1.00 81.06 86 GLU A O 1
ATOM 686 N N . GLN A 1 87 ? 6.826 -1.496 0.999 1.00 79.12 87 GLN A N 1
ATOM 687 C CA . GLN A 1 87 ? 6.441 -2.912 0.993 1.00 79.12 87 GLN A CA 1
ATOM 688 C C . GLN A 1 87 ? 6.393 -3.492 -0.422 1.00 79.12 87 GLN A C 1
ATOM 690 O O . GLN A 1 87 ? 6.957 -4.552 -0.682 1.00 79.12 87 GLN A O 1
ATOM 695 N N . ALA A 1 88 ? 5.854 -2.742 -1.388 1.00 77.69 88 ALA A N 1
ATOM 696 C CA . ALA A 1 88 ? 5.918 -3.110 -2.800 1.00 77.69 88 ALA A CA 1
ATOM 697 C C . ALA A 1 88 ? 7.368 -3.280 -3.275 1.00 77.69 88 ALA A C 1
ATOM 699 O O . ALA A 1 88 ? 7.640 -4.105 -4.151 1.00 77.69 88 ALA A O 1
ATOM 700 N N . LYS A 1 89 ? 8.315 -2.526 -2.689 1.00 74.12 89 LYS A N 1
ATOM 701 C CA . LYS A 1 89 ? 9.728 -2.711 -3.006 1.00 74.12 89 LYS A CA 1
ATOM 702 C C . LYS A 1 89 ? 10.310 -4.005 -2.462 1.00 74.12 89 LYS A C 1
ATOM 704 O O . LYS A 1 89 ? 11.105 -4.640 -3.153 1.00 74.12 89 LYS A O 1
ATOM 709 N N . LEU A 1 90 ? 9.932 -4.377 -1.248 1.00 73.00 90 LEU A N 1
ATOM 710 C CA . LEU A 1 90 ? 10.363 -5.618 -0.613 1.00 73.00 90 LEU A CA 1
ATOM 711 C C . LEU A 1 90 ? 9.769 -6.838 -1.325 1.00 73.00 90 LEU A C 1
ATOM 713 O O . LEU A 1 90 ? 10.507 -7.767 -1.642 1.00 73.00 90 LEU A O 1
ATOM 717 N N . MET A 1 91 ? 8.484 -6.780 -1.688 1.00 68.25 91 MET A N 1
ATOM 718 C CA . MET A 1 91 ? 7.797 -7.810 -2.476 1.00 68.25 91 MET A CA 1
ATOM 719 C C . MET A 1 91 ? 8.552 -8.122 -3.776 1.00 68.25 91 MET A C 1
ATOM 721 O O . MET A 1 91 ? 8.891 -9.269 -4.057 1.00 68.25 91 MET A O 1
ATOM 725 N N . CYS A 1 92 ? 8.926 -7.090 -4.532 1.00 64.25 92 CYS A N 1
ATOM 726 C CA . CYS A 1 92 ? 9.648 -7.290 -5.785 1.00 64.25 92 CYS A CA 1
ATOM 727 C C . CYS A 1 92 ? 11.098 -7.758 -5.578 1.00 64.25 92 CYS A C 1
ATOM 729 O O . CYS A 1 92 ? 11.615 -8.513 -6.399 1.00 64.25 92 CYS A O 1
ATOM 731 N N . GLN A 1 93 ? 11.776 -7.347 -4.497 1.00 61.25 93 GLN A N 1
ATOM 732 C CA . GLN A 1 93 ? 13.099 -7.885 -4.147 1.00 61.25 93 GLN A CA 1
ATOM 733 C C . GLN A 1 93 ? 13.036 -9.375 -3.792 1.00 61.25 93 GLN A C 1
ATOM 735 O O . GLN A 1 93 ? 13.963 -10.111 -4.133 1.00 61.25 93 GLN A O 1
ATOM 740 N N . ASN A 1 94 ? 11.949 -9.815 -3.155 1.00 54.47 94 ASN A N 1
ATOM 741 C CA . ASN A 1 94 ? 11.730 -11.210 -2.791 1.00 54.47 94 ASN A CA 1
ATOM 742 C C . ASN A 1 94 ? 11.375 -12.073 -4.010 1.00 54.47 94 ASN A C 1
ATOM 744 O O . ASN A 1 94 ? 11.979 -13.133 -4.173 1.00 54.47 94 ASN A O 1
ATOM 748 N N . GLU A 1 95 ? 10.520 -11.596 -4.923 1.00 51.69 95 GLU A N 1
ATOM 749 C CA . GLU A 1 95 ? 10.274 -12.256 -6.222 1.00 51.69 95 GLU A CA 1
ATOM 750 C C . GLU A 1 95 ? 11.551 -12.318 -7.082 1.00 51.69 95 GLU A C 1
ATOM 752 O O . GLU A 1 95 ? 11.810 -13.293 -7.790 1.00 51.69 95 GLU A O 1
ATOM 757 N N . SER A 1 96 ? 12.427 -11.319 -6.938 1.00 47.72 96 SER A N 1
ATOM 758 C CA . SER A 1 96 ? 13.749 -11.302 -7.562 1.00 47.72 96 SER A CA 1
ATOM 759 C C . SER A 1 96 ? 14.734 -12.292 -6.939 1.00 47.72 96 SER A C 1
ATOM 761 O O . SER A 1 96 ? 15.853 -12.361 -7.421 1.00 47.72 96 SER A O 1
ATOM 763 N N . SER A 1 97 ? 14.402 -13.098 -5.929 1.00 42.72 97 SER A N 1
ATOM 764 C CA . SER A 1 97 ? 15.340 -14.116 -5.411 1.00 42.72 97 SER A CA 1
ATOM 765 C C . SER A 1 97 ? 15.682 -15.205 -6.447 1.00 42.72 97 SER A C 1
ATOM 767 O O . SER A 1 97 ? 16.675 -15.907 -6.282 1.00 42.72 97 SER A O 1
ATOM 769 N N . GLY A 1 98 ? 14.945 -15.279 -7.566 1.00 42.88 98 GLY A N 1
ATOM 770 C CA . GLY A 1 98 ? 15.339 -16.019 -8.776 1.00 42.88 98 GLY A CA 1
ATOM 771 C C . GLY A 1 98 ? 16.202 -15.240 -9.790 1.00 42.88 98 GLY A C 1
ATOM 772 O O . GLY A 1 98 ? 16.720 -15.836 -10.727 1.00 42.88 98 GLY A O 1
ATOM 773 N N . VAL A 1 99 ? 16.384 -13.922 -9.629 1.00 43.81 99 VAL A N 1
ATOM 774 C CA . VAL A 1 99 ? 17.050 -13.018 -10.604 1.00 43.81 99 VAL A CA 1
ATOM 775 C C . VAL A 1 99 ? 18.127 -12.112 -9.961 1.00 43.81 99 VAL A C 1
ATOM 777 O O . VAL A 1 99 ? 18.958 -11.519 -10.648 1.00 43.81 99 VAL A O 1
ATOM 780 N N . ARG A 1 100 ? 18.200 -12.040 -8.625 1.00 39.53 100 ARG A N 1
ATOM 781 C CA . ARG A 1 100 ? 19.132 -11.198 -7.852 1.00 39.53 100 ARG A CA 1
ATOM 782 C C . ARG A 1 100 ? 20.583 -11.643 -8.016 1.00 39.53 100 ARG A C 1
ATOM 784 O O . ARG A 1 100 ? 21.479 -10.805 -7.945 1.00 39.53 100 ARG A O 1
ATOM 791 N N . TYR A 1 101 ? 20.811 -12.916 -8.339 1.00 42.88 101 TYR A N 1
ATOM 792 C CA . TYR A 1 101 ? 22.137 -13.414 -8.699 1.00 42.88 101 TYR A CA 1
ATOM 793 C C . TYR A 1 101 ? 22.707 -12.737 -9.954 1.00 42.88 101 TYR A C 1
ATOM 795 O O . TYR A 1 101 ? 23.917 -12.559 -10.024 1.00 42.88 101 TYR A O 1
ATOM 803 N N . GLN A 1 102 ? 21.884 -12.269 -10.901 1.00 35.59 102 GLN A N 1
ATOM 804 C CA . GLN A 1 102 ? 22.418 -11.601 -12.093 1.00 35.59 102 GLN A CA 1
ATOM 805 C C . GLN A 1 102 ? 22.819 -10.142 -11.848 1.00 35.59 102 GLN A C 1
ATOM 807 O O . GLN A 1 102 ? 23.860 -9.714 -12.331 1.00 35.59 102 GLN A O 1
ATOM 812 N N . TYR A 1 103 ? 22.078 -9.371 -11.049 1.00 41.97 103 TYR A N 1
ATOM 813 C CA . TYR A 1 103 ? 22.413 -7.953 -10.834 1.00 41.97 103 TYR A CA 1
ATOM 814 C C . TYR A 1 103 ? 23.643 -7.731 -9.943 1.00 41.97 103 TYR A C 1
ATOM 816 O O . TYR A 1 103 ? 24.333 -6.723 -10.100 1.00 41.97 103 TYR A O 1
ATOM 824 N N . GLN A 1 104 ? 23.937 -8.661 -9.029 1.00 34.88 104 GLN A N 1
ATOM 825 C CA . GLN A 1 104 ? 25.162 -8.611 -8.228 1.00 34.88 104 GLN A CA 1
ATOM 826 C C . GLN A 1 104 ? 26.398 -8.985 -9.076 1.00 34.88 104 GLN A C 1
ATOM 828 O O . GLN A 1 104 ? 27.408 -8.295 -8.979 1.00 34.88 104 GLN A O 1
ATOM 833 N N . LEU A 1 105 ? 26.295 -9.988 -9.967 1.00 42.41 105 LEU A N 1
ATOM 834 C CA . LEU A 1 105 ? 27.390 -10.441 -10.848 1.00 42.41 105 LEU A CA 1
ATOM 835 C C . LEU A 1 105 ? 27.835 -9.388 -11.881 1.00 42.41 105 LEU A C 1
ATOM 837 O O . LEU A 1 105 ? 29.007 -9.331 -12.229 1.00 42.41 105 LEU A O 1
ATOM 841 N N . VAL A 1 106 ? 26.938 -8.510 -12.344 1.00 48.81 106 VAL A N 1
ATOM 842 C CA . VAL A 1 106 ? 27.279 -7.505 -13.375 1.00 48.81 106 VAL A CA 1
ATOM 843 C C . VAL A 1 106 ? 28.023 -6.290 -12.793 1.00 48.81 106 VAL A C 1
ATOM 845 O O . VAL A 1 106 ? 28.727 -5.589 -13.517 1.00 48.81 106 VAL A O 1
ATOM 848 N N . LYS A 1 107 ? 27.918 -6.024 -11.482 1.00 45.47 107 LYS A N 1
ATOM 849 C CA . LYS A 1 107 ? 28.625 -4.891 -10.852 1.00 45.47 107 LYS A CA 1
ATOM 850 C C . LYS A 1 107 ? 30.121 -5.138 -10.636 1.00 45.47 107 LYS A C 1
ATOM 852 O O . LYS A 1 107 ? 30.857 -4.161 -10.525 1.00 45.47 107 LYS A O 1
ATOM 857 N N . GLU A 1 108 ? 30.563 -6.393 -10.591 1.00 43.19 108 GLU A N 1
ATOM 858 C CA . GLU A 1 108 ? 31.984 -6.747 -10.445 1.00 43.19 108 GLU A CA 1
ATOM 859 C C . GLU A 1 108 ? 32.733 -6.861 -11.790 1.00 43.19 108 GLU A C 1
ATOM 861 O O . GLU A 1 108 ? 33.961 -6.863 -11.789 1.00 43.19 108 GLU A O 1
ATOM 866 N N . GLU A 1 109 ? 32.037 -6.849 -12.936 1.00 45.78 109 GLU A N 1
ATOM 867 C CA . GLU A 1 109 ? 32.629 -6.995 -14.283 1.00 45.78 109 GLU A CA 1
ATOM 868 C C . GLU A 1 109 ? 32.525 -5.740 -15.181 1.00 45.78 109 GLU A C 1
ATOM 870 O O . GLU A 1 109 ? 32.420 -5.836 -16.404 1.00 45.78 109 GLU A O 1
ATOM 875 N N . LEU A 1 110 ? 32.582 -4.524 -14.628 1.00 38.12 110 LEU A N 1
ATOM 876 C CA . LEU A 1 110 ? 32.747 -3.330 -15.472 1.00 38.12 110 LEU A CA 1
ATOM 877 C C . LEU A 1 110 ? 34.237 -3.093 -15.795 1.00 38.12 110 LEU A C 1
ATOM 879 O O . LEU A 1 110 ? 35.008 -2.796 -14.877 1.00 38.12 110 LEU A O 1
ATOM 883 N N . PRO A 1 111 ? 34.674 -3.134 -17.074 1.00 41.75 111 PRO A N 1
ATOM 884 C CA . PRO A 1 111 ? 35.987 -2.620 -17.435 1.00 41.75 111 PRO A CA 1
ATOM 885 C C . PRO A 1 111 ? 36.020 -1.114 -17.145 1.00 41.75 111 PRO A C 1
ATOM 887 O O . PRO A 1 111 ? 35.107 -0.370 -17.504 1.00 41.75 111 PRO A O 1
ATOM 890 N N . LYS A 1 112 ? 37.079 -0.667 -16.462 1.00 49.50 112 LYS A N 1
ATOM 891 C CA . LYS A 1 112 ? 37.336 0.744 -16.144 1.00 49.50 112 LYS A CA 1
ATOM 892 C C . LYS A 1 112 ? 37.393 1.562 -17.436 1.00 49.50 112 LYS A C 1
ATOM 894 O O . LYS A 1 112 ? 38.434 1.593 -18.084 1.00 49.50 112 LYS A O 1
ATOM 899 N N . VAL A 1 113 ? 36.316 2.255 -17.799 1.00 46.50 113 VAL A N 1
ATOM 900 C CA . VAL A 1 113 ? 36.377 3.279 -18.852 1.00 46.50 113 VAL A CA 1
ATOM 901 C C . VAL A 1 113 ? 35.910 4.624 -18.304 1.00 46.50 113 VAL A C 1
ATOM 903 O O . VAL A 1 113 ? 34.801 5.089 -18.540 1.00 46.50 113 VAL A O 1
ATOM 906 N N . ALA A 1 114 ? 36.809 5.239 -17.543 1.00 39.25 114 ALA A N 1
ATOM 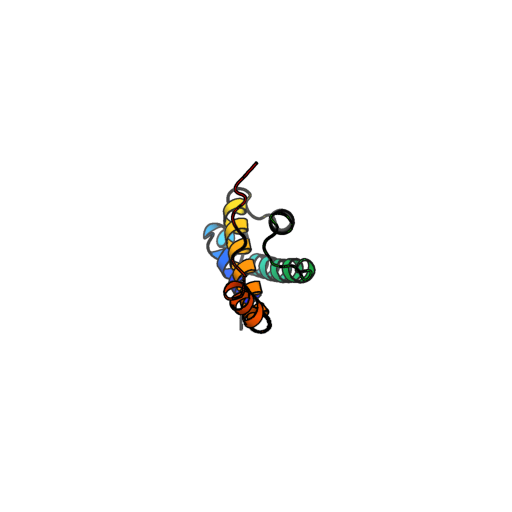907 C CA . ALA A 1 114 ? 37.009 6.682 -17.457 1.00 39.25 114 ALA A CA 1
ATOM 908 C C . ALA A 1 114 ? 38.517 6.860 -17.723 1.00 39.25 114 ALA A C 1
ATOM 910 O O . ALA A 1 114 ? 39.316 6.101 -17.188 1.00 39.25 114 ALA A O 1
ATOM 911 N N . GLU A 1 115 ? 38.989 7.715 -18.621 1.00 39.94 115 GLU A N 1
ATOM 912 C CA . GLU A 1 115 ? 38.895 9.165 -18.519 1.00 39.94 115 GLU A CA 1
ATOM 913 C C . GLU A 1 115 ? 39.366 9.769 -19.855 1.00 39.94 115 GLU A C 1
ATOM 915 O O . GLU A 1 115 ? 40.382 9.359 -20.418 1.00 39.94 115 GLU A O 1
ATOM 920 N N . LYS A 1 116 ? 38.622 10.746 -20.375 1.00 47.44 116 LYS A N 1
ATOM 921 C CA . LYS A 1 116 ? 39.042 11.569 -21.511 1.00 47.44 116 LYS A CA 1
ATOM 922 C C . LYS A 1 116 ? 40.111 12.541 -20.999 1.00 47.44 116 LYS A C 1
ATOM 924 O O . LYS A 1 116 ? 39.792 13.381 -20.162 1.00 47.44 116 LYS A O 1
ATOM 929 N N . ARG A 1 117 ? 41.345 12.459 -21.503 1.00 38.47 117 ARG A N 1
ATOM 930 C CA . ARG A 1 117 ? 42.308 13.568 -21.445 1.00 38.47 117 ARG A CA 1
ATOM 931 C C . ARG A 1 117 ? 42.808 13.887 -22.842 1.00 38.47 117 ARG A C 1
ATOM 933 O O . ARG A 1 117 ? 43.228 13.007 -23.587 1.00 38.47 117 ARG A O 1
ATOM 940 N N . GLU A 1 118 ? 42.663 15.159 -23.169 1.00 42.44 118 GLU A N 1
ATOM 941 C CA . GLU A 1 118 ? 43.184 15.834 -24.347 1.00 42.44 118 GLU A CA 1
ATOM 942 C C . GLU A 1 118 ? 44.695 15.627 -24.471 1.00 42.44 118 GLU A C 1
ATOM 944 O O . GLU A 1 118 ? 45.418 15.715 -23.481 1.00 42.44 118 GLU A O 1
ATOM 949 N N . ASN A 1 119 ? 45.160 15.381 -25.695 1.00 37.09 119 ASN A N 1
ATOM 950 C CA . ASN A 1 119 ? 46.515 15.716 -26.103 1.00 37.09 119 ASN A CA 1
ATOM 951 C C . ASN A 1 119 ? 46.515 15.903 -27.627 1.00 37.09 119 ASN A C 1
ATOM 953 O O . ASN A 1 119 ? 46.508 14.909 -28.349 1.00 37.09 119 ASN A O 1
ATOM 957 N N . ILE A 1 120 ? 46.425 17.159 -28.074 1.00 40.53 120 ILE A N 1
ATOM 958 C CA . ILE A 1 120 ? 47.140 17.803 -29.197 1.00 40.53 120 ILE A CA 1
ATOM 959 C C . ILE A 1 120 ? 47.021 19.310 -28.960 1.00 40.53 120 ILE A C 1
ATOM 961 O O . ILE A 1 120 ? 45.874 19.776 -28.779 1.00 40.53 120 ILE A O 1
#

Secondary structure (DSSP, 8-state):
-----HHHHHHHHHHHTSHHHHHHH-HHHHHHHHHHHHHHHHHH--S--S--HHHHHHHHHHHHHHHHHTT--TTTHHHHHHHHHHHHHHHHHHHGGGTHHHHHHHHS------------

Foldseek 3Di:
DLPDDPQLVQLLVLQCVVVVQCVPQHSVLSSVLSVVLVVVLVVLPDPDPPDDPVSLVVSLVVNLVSCVVSVNDPVCSVSSSVSSSVSSVVVVVVVCPVPVVPVVVVVVPDDDDDDDDDDD

pLDDT: mean 70.04, std 17.07, range [34.88, 89.25]